Protein AF-A0A2U8PXZ1-F1 (afdb_monomer_lite)

Secondary structure (DSSP, 8-state):
----------HHHHHHHHHHHHHHHHHHHHHHHHHHSTT--HHHHHHHHHTT-TT-HHHHHHHHHHHHT----

Organism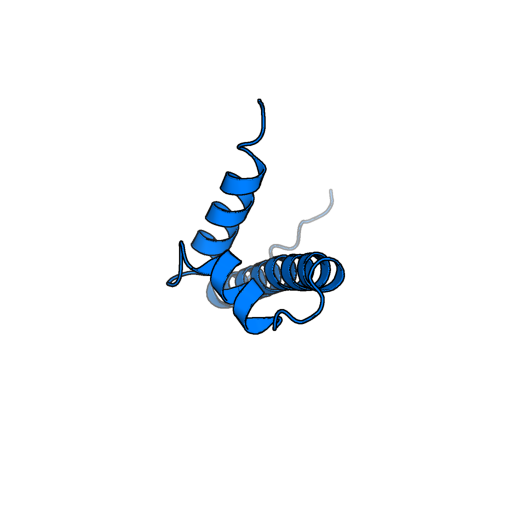: NCBI:txid1404768

Radius of gyration: 15.94 Å; chains: 1; bounding box: 49×30×32 Å

pLDDT: mean 80.87, std 17.07, range [34.53, 95.81]

Structure (mmCIF, N/CA/C/O backbone):
data_AF-A0A2U8PXZ1-F1
#
_entry.id   AF-A0A2U8PXZ1-F1
#
loop_
_atom_site.group_PDB
_atom_site.id
_atom_site.type_symbol
_atom_site.label_atom_id
_atom_site.label_alt_id
_atom_site.label_comp_id
_atom_site.label_asym_id
_atom_site.label_entity_id
_atom_site.label_seq_id
_atom_site.pdbx_PDB_ins_code
_atom_site.Cartn_x
_atom_site.Cartn_y
_atom_site.Cartn_z
_atom_site.occupancy
_atom_site.B_iso_or_equiv
_atom_site.auth_seq_id
_atom_site.auth_comp_id
_atom_site.auth_asym_id
_atom_site.auth_atom_id
_atom_site.pdbx_PDB_model_num
ATOM 1 N N . MET A 1 1 ? -35.882 8.279 3.671 1.00 34.53 1 MET A N 1
ATOM 2 C CA . MET A 1 1 ? -34.751 8.333 4.622 1.00 34.53 1 MET A CA 1
ATOM 3 C C . MET A 1 1 ? -34.040 6.993 4.566 1.00 34.53 1 MET A C 1
ATOM 5 O O . MET A 1 1 ? -34.620 6.006 4.992 1.00 34.53 1 MET A O 1
ATOM 9 N N . ALA A 1 2 ? -32.866 6.925 3.936 1.00 45.09 2 ALA A N 1
ATOM 10 C CA . ALA A 1 2 ? -32.111 5.680 3.833 1.00 45.09 2 ALA A CA 1
ATOM 11 C C . ALA A 1 2 ? -31.418 5.415 5.172 1.00 45.09 2 ALA A C 1
ATOM 13 O O . ALA A 1 2 ? -30.479 6.118 5.549 1.00 45.09 2 ALA A O 1
ATOM 14 N N . THR A 1 3 ? -31.928 4.436 5.911 1.00 47.00 3 THR A N 1
ATOM 15 C CA . THR A 1 3 ? -31.334 3.921 7.141 1.00 47.00 3 THR A CA 1
ATOM 16 C C . THR A 1 3 ? -29.958 3.376 6.786 1.00 47.00 3 THR A C 1
ATOM 18 O O . THR A 1 3 ? -29.829 2.304 6.197 1.00 47.00 3 THR A O 1
ATOM 21 N N . LYS A 1 4 ? -28.910 4.148 7.081 1.00 55.25 4 LYS A N 1
ATOM 22 C CA . LYS A 1 4 ? -27.531 3.680 6.990 1.00 55.25 4 LYS A CA 1
ATOM 23 C C . LYS A 1 4 ? -27.427 2.560 8.020 1.00 55.25 4 LYS A C 1
ATOM 25 O O . LYS A 1 4 ? -27.365 2.847 9.211 1.00 55.25 4 LYS A O 1
ATOM 30 N N . LEU A 1 5 ? -27.525 1.303 7.579 1.00 53.34 5 LEU A N 1
ATOM 31 C CA . LEU A 1 5 ? -27.250 0.140 8.417 1.00 53.34 5 LEU A CA 1
ATOM 32 C C . LEU A 1 5 ? -25.844 0.345 8.978 1.00 53.34 5 LEU A C 1
ATOM 34 O O . LEU A 1 5 ? -24.851 0.088 8.301 1.00 53.34 5 LEU A O 1
ATOM 38 N N . GLN A 1 6 ? -25.755 0.851 10.206 1.00 56.97 6 GLN A N 1
ATOM 39 C CA . GLN A 1 6 ? -24.563 0.703 11.017 1.00 56.97 6 GLN A CA 1
ATOM 40 C C . GLN A 1 6 ? -24.480 -0.791 11.297 1.00 56.97 6 GLN A C 1
ATOM 42 O O . GLN A 1 6 ? -25.019 -1.282 12.286 1.00 56.97 6 GLN A O 1
ATOM 47 N N . ARG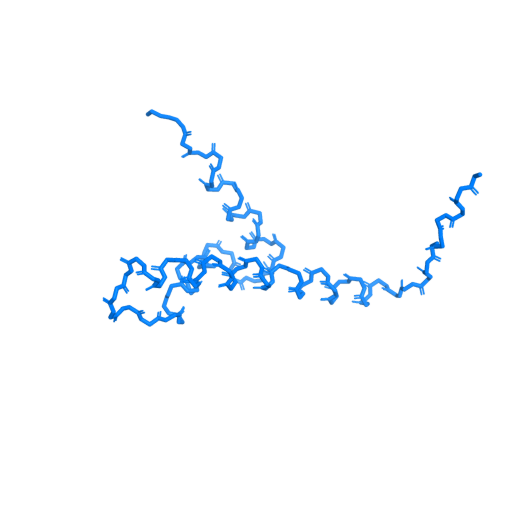 A 1 7 ? -23.875 -1.540 10.365 1.00 59.81 7 ARG A N 1
ATOM 48 C CA . ARG A 1 7 ? -23.401 -2.880 10.676 1.00 59.81 7 ARG A CA 1
ATOM 49 C C . ARG A 1 7 ? -22.555 -2.704 11.928 1.00 59.81 7 ARG A C 1
ATOM 51 O O . ARG A 1 7 ? -21.614 -1.911 11.927 1.00 59.81 7 ARG A O 1
ATOM 58 N N . VAL A 1 8 ? -22.921 -3.395 12.999 1.00 58.81 8 VAL A N 1
ATOM 59 C CA . VAL A 1 8 ? -22.083 -3.513 14.192 1.00 58.81 8 VAL A CA 1
ATOM 60 C C . VAL A 1 8 ? -20.927 -4.447 13.819 1.00 58.81 8 VAL A C 1
ATOM 62 O O . VAL A 1 8 ? -20.826 -5.566 14.300 1.00 58.81 8 VAL A O 1
ATOM 65 N N . THR A 1 9 ? -20.110 -4.035 12.851 1.00 67.62 9 THR A N 1
ATOM 66 C CA . THR A 1 9 ? -18.819 -4.653 12.553 1.00 67.62 9 THR A CA 1
ATOM 67 C C . THR A 1 9 ? -17.911 -4.330 13.718 1.00 67.62 9 THR A C 1
ATOM 69 O O . THR A 1 9 ? -17.873 -3.171 14.164 1.00 67.62 9 THR A O 1
ATOM 72 N N . ARG A 1 10 ? -17.199 -5.335 14.221 1.00 87.88 10 ARG A N 1
ATOM 73 C CA . ARG A 1 10 ? -16.268 -5.134 15.327 1.00 87.88 10 ARG A CA 1
ATOM 74 C C . ARG A 1 10 ? -15.196 -4.145 14.872 1.00 87.88 10 ARG A C 1
ATOM 76 O O . ARG A 1 10 ? -14.964 -3.950 13.675 1.00 87.88 10 ARG A O 1
ATOM 83 N N . ILE A 1 11 ? -14.583 -3.451 15.824 1.00 88.06 11 ILE A N 1
ATOM 84 C CA . ILE A 1 11 ? -13.544 -2.471 15.491 1.00 88.06 11 ILE A CA 1
ATOM 85 C C . ILE A 1 11 ? -12.387 -3.177 14.773 1.00 88.06 11 ILE A C 1
ATOM 87 O O . ILE A 1 11 ? -11.830 -2.622 13.833 1.00 88.06 11 ILE A O 1
ATOM 91 N N . GLU A 1 12 ? -12.096 -4.414 15.162 1.00 88.12 12 GLU A N 1
ATOM 92 C CA . GLU A 1 12 ? -11.116 -5.295 14.539 1.00 88.12 12 GLU A CA 1
ATOM 93 C C . GLU A 1 12 ? -11.418 -5.534 13.054 1.00 88.12 12 GLU A C 1
ATOM 95 O O . GLU A 1 12 ? -10.542 -5.292 12.227 1.00 88.12 12 GLU A O 1
ATOM 100 N N . ASP A 1 13 ? -12.660 -5.895 12.708 1.00 89.06 13 ASP A N 1
ATOM 101 C CA . ASP A 1 13 ? -13.076 -6.141 11.318 1.00 89.06 13 ASP A CA 1
ATOM 102 C C . ASP A 1 13 ? -12.896 -4.880 10.465 1.00 89.06 13 ASP A C 1
ATOM 104 O O . ASP A 1 13 ? -12.357 -4.915 9.363 1.00 89.06 13 ASP A O 1
ATOM 108 N N . ARG A 1 14 ? -13.278 -3.721 11.013 1.00 89.62 14 ARG A N 1
ATOM 109 C CA . ARG A 1 14 ? -13.120 -2.427 10.332 1.00 89.62 14 ARG A CA 1
ATOM 110 C C . ARG A 1 14 ? -11.653 -2.061 10.135 1.00 89.62 14 ARG A C 1
ATOM 112 O O . ARG A 1 14 ? -11.298 -1.454 9.129 1.00 89.62 14 ARG A O 1
ATOM 119 N N . ILE A 1 15 ? -10.802 -2.380 11.110 1.00 88.69 15 ILE A N 1
ATOM 120 C CA . ILE A 1 15 ? -9.355 -2.180 10.996 1.00 88.69 15 ILE A CA 1
ATOM 121 C C . ILE A 1 15 ? -8.790 -3.087 9.902 1.00 88.69 15 ILE A C 1
ATOM 123 O O . ILE A 1 15 ? -7.928 -2.644 9.148 1.00 88.69 15 ILE A O 1
ATOM 127 N N . GLU A 1 16 ? -9.249 -4.332 9.807 1.00 89.81 16 GLU A N 1
ATOM 128 C CA . GLU A 1 16 ? -8.816 -5.268 8.770 1.00 89.81 16 GLU A CA 1
ATOM 129 C C . GLU A 1 16 ? -9.262 -4.822 7.373 1.00 89.81 16 GLU A C 1
ATOM 131 O O . GLU A 1 16 ? -8.424 -4.745 6.475 1.00 89.81 16 GLU A O 1
ATOM 136 N N . GLU A 1 17 ? -10.523 -4.413 7.215 1.00 91.88 17 GLU A N 1
ATOM 137 C CA . GLU A 1 17 ? -11.049 -3.842 5.969 1.00 91.88 17 GLU A CA 1
ATOM 138 C C . GLU A 1 17 ? -10.230 -2.621 5.523 1.00 91.88 17 GLU A C 1
ATOM 140 O O . GLU A 1 17 ? -9.757 -2.569 4.389 1.00 91.88 17 GLU A O 1
ATOM 145 N N . LEU A 1 18 ? -9.975 -1.675 6.434 1.00 92.25 18 LEU A N 1
ATOM 146 C CA . LEU A 1 18 ? -9.164 -0.489 6.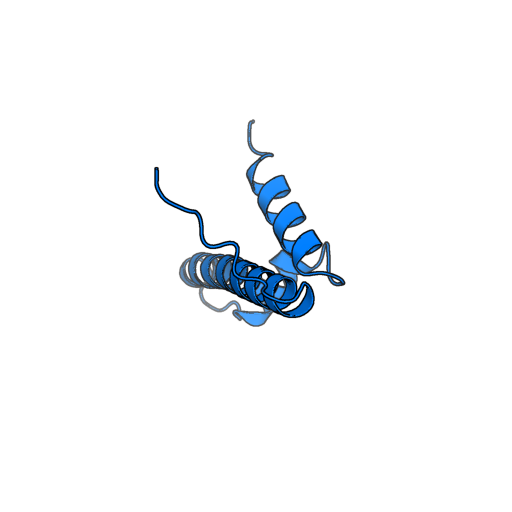137 1.00 92.25 18 LEU A CA 1
ATOM 147 C C . LEU A 1 18 ? -7.719 -0.843 5.771 1.00 92.25 18 LEU A C 1
ATOM 149 O O . LEU A 1 18 ? -7.115 -0.207 4.910 1.00 92.25 18 LEU A O 1
ATOM 153 N N . ARG A 1 19 ? -7.130 -1.850 6.423 1.00 91.38 19 ARG A N 1
ATOM 154 C CA . ARG A 1 19 ? -5.774 -2.315 6.098 1.00 91.38 19 ARG A CA 1
ATOM 155 C C . ARG A 1 19 ? -5.718 -2.936 4.706 1.00 91.38 19 ARG A C 1
ATOM 157 O O . ARG A 1 19 ? -4.763 -2.661 3.986 1.00 91.38 19 ARG A O 1
ATOM 164 N N . ALA A 1 20 ? -6.724 -3.723 4.336 1.00 93.12 20 ALA A N 1
ATOM 165 C CA . ALA A 1 20 ? -6.833 -4.309 3.006 1.00 93.12 20 ALA A CA 1
ATOM 166 C C . ALA A 1 20 ? -7.031 -3.233 1.926 1.00 93.12 20 ALA A C 1
ATOM 168 O O . ALA A 1 20 ? -6.404 -3.299 0.871 1.00 93.12 20 ALA A O 1
ATOM 169 N N . GLU A 1 21 ? -7.841 -2.209 2.207 1.00 94.75 21 GLU A N 1
ATOM 170 C CA . GLU A 1 21 ? -8.022 -1.063 1.312 1.00 94.75 21 GLU A CA 1
ATOM 171 C C . GLU A 1 21 ? -6.695 -0.326 1.068 1.00 94.75 21 GLU A C 1
ATOM 173 O O . GLU A 1 21 ? -6.322 -0.072 -0.078 1.00 94.75 21 GLU A O 1
ATOM 178 N N . ILE A 1 22 ? -5.933 -0.052 2.133 1.00 93.06 22 ILE A N 1
ATOM 179 C CA . ILE A 1 22 ? -4.612 0.583 2.031 1.00 93.06 22 ILE A CA 1
ATOM 180 C C . ILE A 1 22 ? -3.631 -0.277 1.225 1.00 93.06 22 ILE A C 1
ATOM 182 O O . ILE A 1 22 ? -2.927 0.260 0.368 1.00 93.06 22 ILE A O 1
ATOM 186 N N . ASP A 1 23 ? -3.582 -1.589 1.471 1.00 93.25 23 ASP A N 1
ATOM 187 C CA . ASP A 1 23 ? -2.721 -2.499 0.706 1.00 93.25 23 ASP A CA 1
ATOM 188 C C . ASP A 1 23 ? -3.077 -2.455 -0.788 1.00 93.25 23 ASP A C 1
ATOM 190 O O . ASP A 1 23 ? -2.186 -2.352 -1.630 1.00 93.25 23 ASP A O 1
ATOM 194 N N . GLY A 1 24 ? -4.370 -2.411 -1.127 1.00 94.62 24 GLY A N 1
ATOM 195 C CA . GLY A 1 24 ? -4.829 -2.250 -2.508 1.00 94.62 24 GLY A CA 1
ATOM 196 C C . GLY A 1 24 ? -4.341 -0.954 -3.167 1.00 94.62 24 GLY A C 1
ATOM 197 O O . GLY A 1 24 ? -3.915 -0.965 -4.324 1.00 94.62 24 GLY A O 1
ATOM 198 N N . ILE A 1 25 ? -4.341 0.161 -2.431 1.00 93.88 25 ILE A N 1
ATOM 199 C CA . ILE A 1 25 ? -3.831 1.455 -2.918 1.00 93.88 25 ILE A CA 1
ATOM 200 C C . ILE A 1 25 ? -2.320 1.386 -3.176 1.00 93.88 25 ILE A C 1
ATOM 202 O O . ILE A 1 25 ? -1.841 1.854 -4.216 1.00 93.88 25 ILE A O 1
ATOM 206 N N . ILE A 1 26 ? -1.564 0.790 -2.250 1.00 92.19 26 ILE A N 1
ATOM 207 C CA . ILE A 1 26 ? -0.113 0.606 -2.390 1.00 92.19 26 ILE A CA 1
ATOM 208 C C . ILE A 1 26 ? 0.184 -0.266 -3.612 1.00 92.19 26 ILE A C 1
ATOM 210 O O . ILE A 1 26 ? 1.041 0.079 -4.425 1.00 92.19 26 ILE A O 1
ATOM 214 N N . ASP A 1 27 ? -0.555 -1.354 -3.787 1.00 95.06 27 ASP A N 1
ATOM 215 C CA . ASP A 1 27 ? -0.342 -2.318 -4.863 1.00 95.06 27 ASP A CA 1
ATOM 216 C C . ASP A 1 27 ? -0.654 -1.728 -6.237 1.00 95.06 27 ASP A C 1
ATOM 218 O O . ASP A 1 27 ? 0.119 -1.911 -7.181 1.00 95.06 27 ASP A O 1
ATOM 222 N N . ALA A 1 28 ? -1.718 -0.929 -6.341 1.00 95.19 28 ALA A N 1
ATOM 223 C CA . ALA A 1 28 ? -2.016 -0.169 -7.550 1.00 95.19 28 ALA A CA 1
ATOM 224 C C . ALA A 1 28 ? -0.878 0.804 -7.907 1.00 95.19 28 ALA A C 1
ATOM 226 O O . ALA A 1 28 ? -0.495 0.926 -9.075 1.00 95.19 28 ALA A O 1
ATOM 227 N N . ARG A 1 29 ? -0.284 1.469 -6.906 1.00 92.75 29 ARG A N 1
ATOM 228 C CA . ARG A 1 29 ? 0.865 2.362 -7.115 1.00 92.75 29 ARG A CA 1
ATOM 229 C C . ARG A 1 29 ? 2.109 1.589 -7.559 1.00 92.75 29 ARG A C 1
ATOM 231 O O . ARG A 1 29 ? 2.802 2.045 -8.468 1.00 92.75 29 ARG A O 1
ATOM 238 N N . VAL A 1 30 ? 2.371 0.425 -6.963 1.00 95.38 30 VAL A N 1
ATOM 239 C CA . VAL A 1 30 ? 3.476 -0.465 -7.356 1.00 95.38 30 VAL A CA 1
ATOM 240 C C . VAL A 1 30 ? 3.319 -0.903 -8.807 1.00 95.38 30 VAL A C 1
ATOM 242 O O . VAL A 1 30 ? 4.276 -0.794 -9.568 1.00 95.38 30 VAL A O 1
ATOM 245 N N . ALA A 1 31 ? 2.124 -1.343 -9.210 1.00 94.94 31 ALA A N 1
ATOM 246 C CA . ALA A 1 31 ? 1.855 -1.778 -10.578 1.00 94.94 31 ALA A CA 1
ATOM 247 C C . ALA A 1 31 ? 2.119 -0.658 -11.595 1.00 94.94 31 ALA A C 1
ATOM 249 O O . ALA A 1 31 ? 2.783 -0.885 -12.608 1.00 94.94 31 ALA A O 1
ATOM 250 N N . ARG A 1 32 ? 1.674 0.568 -11.290 1.00 94.88 32 ARG A N 1
ATOM 251 C CA . ARG A 1 32 ? 1.913 1.734 -12.147 1.00 94.88 32 ARG A CA 1
ATOM 252 C C . ARG A 1 32 ? 3.405 2.027 -12.313 1.00 94.88 32 ARG A C 1
ATOM 254 O O . ARG A 1 32 ? 3.892 2.051 -13.437 1.00 94.88 32 ARG A O 1
ATOM 261 N N . ILE A 1 33 ? 4.149 2.157 -11.213 1.00 93.50 33 ILE A N 1
ATOM 262 C CA . ILE A 1 33 ? 5.596 2.440 -11.260 1.00 93.50 33 ILE A CA 1
ATOM 263 C C . ILE A 1 33 ? 6.360 1.296 -11.941 1.00 93.50 33 ILE A C 1
ATOM 265 O O . ILE A 1 33 ? 7.284 1.538 -12.713 1.00 93.50 33 ILE A O 1
ATOM 269 N N . SER A 1 34 ? 5.961 0.046 -11.696 1.00 95.50 34 SER A N 1
ATOM 270 C CA . SER A 1 34 ? 6.585 -1.122 -12.318 1.00 95.50 34 SER A CA 1
ATOM 271 C C . SER A 1 34 ? 6.432 -1.122 -13.838 1.00 95.50 34 SER A C 1
ATOM 273 O O . SER A 1 34 ? 7.338 -1.593 -14.520 1.00 95.50 34 SER A O 1
ATOM 275 N N . SER A 1 35 ? 5.323 -0.596 -14.374 1.00 93.88 35 SER A N 1
ATOM 276 C CA . SER A 1 35 ? 5.132 -0.460 -15.826 1.00 93.88 35 SER A CA 1
ATOM 277 C C . SER A 1 35 ? 6.067 0.579 -16.458 1.00 93.88 35 SER A C 1
ATOM 279 O O . SER A 1 35 ? 6.446 0.444 -17.617 1.00 93.88 35 SER A O 1
ATOM 281 N N . GLU A 1 36 ? 6.491 1.571 -15.673 1.00 93.94 36 GLU A N 1
ATOM 282 C CA . GLU A 1 3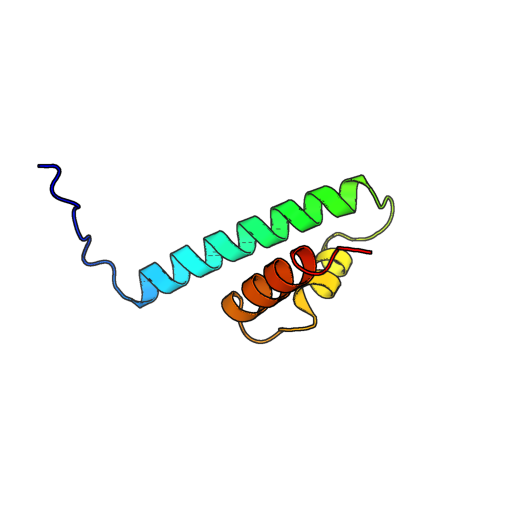6 ? 7.392 2.653 -16.084 1.00 93.94 36 GLU A CA 1
ATOM 283 C C . GLU A 1 36 ? 8.875 2.317 -15.819 1.00 93.94 36 GLU A C 1
ATOM 285 O O . GLU A 1 36 ? 9.765 2.982 -16.342 1.00 93.94 36 GLU A O 1
ATOM 290 N N . SER A 1 37 ? 9.153 1.282 -15.016 1.00 90.81 37 SER A N 1
ATOM 291 C CA . SER A 1 37 ? 10.493 0.923 -14.524 1.00 90.81 37 SER A CA 1
ATOM 292 C C . SER A 1 37 ? 10.858 -0.536 -14.846 1.00 90.81 37 SER A C 1
ATOM 294 O O . SER A 1 37 ? 10.925 -1.376 -13.938 1.00 90.81 37 SER A O 1
ATOM 296 N N . PRO A 1 38 ? 11.099 -0.883 -16.126 1.00 89.31 38 PRO A N 1
ATOM 297 C CA . PRO A 1 38 ? 11.425 -2.251 -16.515 1.00 89.31 38 PRO A CA 1
ATOM 298 C C . PRO A 1 38 ? 12.717 -2.729 -15.835 1.00 89.31 38 PRO A C 1
ATOM 300 O O . PRO A 1 38 ? 13.734 -2.040 -15.833 1.00 89.31 38 PRO A O 1
ATOM 303 N N . GLY A 1 39 ? 12.672 -3.930 -15.253 1.00 92.00 39 GLY A N 1
ATOM 304 C CA . GLY A 1 39 ? 13.806 -4.551 -14.557 1.00 92.00 39 GLY A CA 1
ATOM 305 C C . GLY A 1 39 ? 13.877 -4.284 -13.049 1.00 92.00 39 GLY A C 1
ATOM 306 O O . GLY A 1 39 ? 14.678 -4.925 -12.369 1.00 92.00 39 GLY A O 1
ATOM 307 N N . VAL A 1 40 ? 13.028 -3.412 -12.493 1.00 94.19 40 VAL A N 1
ATOM 308 C CA . VAL A 1 40 ? 12.948 -3.202 -11.038 1.00 94.19 40 VAL A CA 1
ATOM 309 C C . VAL A 1 40 ? 11.911 -4.153 -10.422 1.00 94.19 40 VAL A C 1
ATOM 311 O O . VAL A 1 40 ? 10.749 -4.133 -10.830 1.00 94.19 40 VAL A O 1
ATOM 314 N N . PRO A 1 41 ? 12.267 -4.974 -9.415 1.00 95.81 41 PRO A N 1
ATOM 315 C CA . PRO A 1 41 ? 11.305 -5.867 -8.776 1.00 95.81 41 PRO A CA 1
ATOM 316 C C . PRO A 1 41 ? 10.207 -5.108 -8.021 1.00 95.81 41 PRO A C 1
ATOM 318 O O . PRO A 1 41 ? 10.488 -4.196 -7.239 1.00 95.81 41 PRO A O 1
ATOM 321 N N . ALA A 1 42 ? 8.959 -5.564 -8.145 1.00 93.06 42 ALA A N 1
ATOM 322 C CA . ALA A 1 42 ? 7.805 -4.977 -7.457 1.00 93.06 42 ALA A CA 1
ATOM 323 C C . ALA A 1 42 ? 7.984 -4.883 -5.928 1.00 93.06 42 ALA A C 1
ATOM 325 O O . ALA A 1 42 ? 7.560 -3.911 -5.306 1.00 93.06 42 ALA A O 1
ATOM 326 N N . GLY A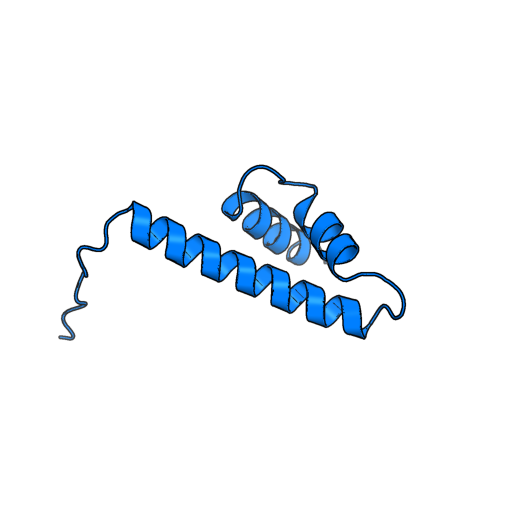 1 43 ? 8.664 -5.859 -5.312 1.00 92.25 43 GLY A N 1
ATOM 327 C CA . GLY A 1 43 ? 8.974 -5.833 -3.879 1.00 92.25 43 GLY A CA 1
ATOM 328 C C . GLY A 1 43 ? 9.891 -4.674 -3.475 1.00 92.25 43 GLY A C 1
ATOM 329 O O . GLY A 1 43 ? 9.691 -4.081 -2.418 1.00 92.25 43 GLY A O 1
ATOM 330 N N . VAL A 1 44 ? 10.844 -4.301 -4.335 1.00 94.38 44 VAL A N 1
ATOM 331 C CA . VAL A 1 44 ? 11.729 -3.146 -4.111 1.00 94.38 44 VAL A CA 1
ATOM 332 C C . VAL A 1 44 ? 10.932 -1.849 -4.218 1.00 94.38 44 VAL A C 1
ATOM 334 O O . VAL A 1 44 ? 11.054 -0.990 -3.349 1.00 94.38 44 VAL A O 1
ATOM 337 N N . ILE A 1 45 ? 10.064 -1.735 -5.227 1.00 93.94 45 ILE A N 1
ATOM 338 C CA . ILE A 1 45 ? 9.180 -0.575 -5.410 1.00 93.94 45 ILE A CA 1
ATOM 339 C C . ILE A 1 45 ? 8.269 -0.408 -4.189 1.00 93.94 45 ILE A C 1
ATOM 341 O O . ILE A 1 45 ? 8.209 0.679 -3.615 1.00 93.94 45 ILE A O 1
ATOM 345 N N . ARG A 1 46 ? 7.613 -1.489 -3.740 1.00 93.19 46 ARG A N 1
ATOM 346 C CA . ARG A 1 46 ? 6.767 -1.466 -2.538 1.00 93.19 46 ARG A CA 1
ATOM 347 C C . ARG A 1 46 ? 7.570 -1.020 -1.319 1.00 93.19 46 ARG A C 1
ATOM 349 O O . ARG A 1 46 ? 7.133 -0.122 -0.609 1.00 93.19 46 ARG A O 1
ATOM 356 N N . ASN A 1 47 ? 8.760 -1.587 -1.119 1.00 91.38 47 ASN A N 1
ATOM 357 C CA . ASN A 1 47 ? 9.619 -1.224 0.002 1.00 91.38 47 ASN A CA 1
ATOM 358 C C . ASN A 1 47 ? 9.981 0.267 -0.012 1.00 91.38 47 ASN A C 1
ATOM 360 O O . ASN A 1 47 ? 9.874 0.919 1.019 1.00 91.38 47 ASN A O 1
ATOM 364 N N . LEU A 1 48 ? 10.347 0.834 -1.165 1.00 89.62 48 LEU A N 1
ATOM 365 C CA . LEU A 1 48 ? 10.656 2.264 -1.286 1.00 89.62 48 LEU A CA 1
ATOM 366 C C . LEU A 1 48 ? 9.449 3.152 -0.955 1.00 89.62 48 LEU A C 1
ATOM 368 O O . LEU A 1 48 ? 9.607 4.164 -0.271 1.00 89.62 48 LEU A O 1
ATOM 372 N N . LEU A 1 49 ? 8.251 2.757 -1.393 1.00 89.31 49 LEU A N 1
ATOM 373 C CA . LEU A 1 49 ? 7.003 3.466 -1.098 1.00 89.31 49 LEU A CA 1
ATOM 374 C C . LEU A 1 49 ? 6.674 3.463 0.402 1.00 89.31 49 LEU A C 1
ATOM 376 O O . LEU A 1 49 ? 6.197 4.465 0.932 1.00 89.31 49 LEU A O 1
ATOM 380 N N . THR A 1 50 ? 6.950 2.363 1.101 1.00 88.06 50 THR A N 1
AT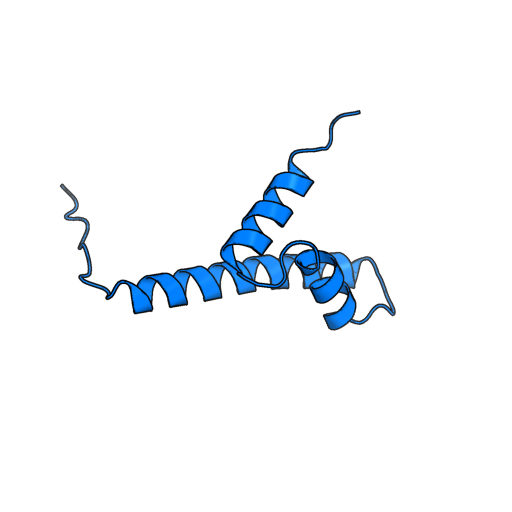OM 381 C CA . THR A 1 50 ? 6.551 2.182 2.505 1.00 88.06 50 THR A CA 1
ATOM 382 C C . THR A 1 50 ? 7.678 2.404 3.517 1.00 88.06 50 THR A C 1
ATOM 384 O O . THR A 1 50 ? 7.414 2.457 4.719 1.00 88.06 50 THR A O 1
ATOM 387 N N . ALA A 1 51 ? 8.928 2.568 3.070 1.00 84.56 51 ALA A N 1
ATOM 388 C CA . ALA A 1 51 ? 10.123 2.621 3.923 1.00 84.56 51 ALA A CA 1
ATOM 389 C C . ALA A 1 51 ? 10.083 3.721 4.993 1.00 84.56 51 ALA A C 1
ATOM 391 O O . ALA A 1 51 ? 10.677 3.572 6.057 1.00 84.56 51 ALA A O 1
ATOM 392 N N . ARG A 1 52 ? 9.379 4.829 4.732 1.00 73.62 52 ARG A N 1
ATOM 393 C CA . ARG A 1 52 ? 9.284 5.964 5.665 1.00 73.62 52 ARG A CA 1
ATOM 394 C C . ARG A 1 52 ? 8.314 5.725 6.828 1.00 73.62 52 ARG A C 1
ATOM 396 O O . ARG A 1 52 ? 8.327 6.495 7.781 1.00 73.62 52 ARG A O 1
ATOM 403 N N . ALA A 1 53 ? 7.490 4.679 6.765 1.00 74.38 53 ALA A N 1
ATOM 404 C CA . ALA A 1 53 ? 6.508 4.350 7.797 1.00 74.38 53 ALA A CA 1
ATOM 405 C C . ALA A 1 53 ? 6.320 2.823 7.936 1.00 74.38 53 ALA A C 1
ATOM 407 O O . ALA A 1 53 ? 5.234 2.294 7.705 1.00 74.38 53 ALA A O 1
ATOM 408 N N . PRO A 1 54 ? 7.356 2.065 8.326 1.00 70.75 54 PRO A N 1
ATOM 409 C CA . PRO A 1 54 ? 7.332 0.604 8.237 1.00 70.75 54 PRO A CA 1
ATOM 410 C C . PRO A 1 54 ? 6.340 -0.068 9.204 1.00 70.75 54 PRO A C 1
ATOM 412 O O . PRO A 1 54 ? 5.951 -1.210 8.982 1.00 70.75 54 PRO A O 1
ATOM 415 N N . SER A 1 55 ? 5.917 0.617 10.271 1.00 74.56 55 SER A N 1
ATOM 416 C CA . SER A 1 55 ? 5.222 0.002 11.409 1.00 74.56 55 SER A CA 1
ATOM 417 C C . SER A 1 55 ? 3.694 -0.053 11.304 1.00 74.56 55 SER A C 1
ATOM 419 O O . SER A 1 55 ? 3.075 -0.852 12.005 1.00 74.56 55 SER A O 1
ATOM 421 N N . CYS A 1 56 ? 3.053 0.765 10.462 1.00 84.62 56 CYS A N 1
ATOM 422 C CA . CYS A 1 56 ? 1.593 0.768 10.344 1.00 84.62 56 CYS A CA 1
ATOM 423 C C . CYS A 1 56 ? 1.125 1.188 8.948 1.00 84.62 56 CYS A C 1
ATOM 425 O O . CYS A 1 56 ? 1.502 2.250 8.458 1.00 84.62 56 CYS A O 1
ATOM 427 N N . ARG A 1 57 ? 0.218 0.401 8.354 1.00 83.75 57 ARG A N 1
ATOM 428 C CA . ARG A 1 57 ? -0.427 0.683 7.058 1.00 83.75 57 ARG A CA 1
ATOM 429 C C . ARG A 1 57 ? -1.051 2.079 7.000 1.00 83.75 57 ARG A C 1
ATOM 431 O O . ARG A 1 57 ? -0.857 2.794 6.026 1.00 83.75 57 ARG A O 1
ATOM 438 N N . CYS A 1 58 ? -1.702 2.525 8.075 1.00 87.00 58 CYS A N 1
ATOM 439 C CA . CYS A 1 58 ? -2.267 3.875 8.141 1.00 87.00 58 CYS A CA 1
ATOM 440 C C . CYS A 1 58 ? -1.187 4.958 7.987 1.00 87.00 58 CYS A C 1
ATOM 442 O O . CYS A 1 58 ? -1.382 5.929 7.262 1.00 87.00 58 CYS A O 1
ATOM 444 N N . ALA A 1 59 ? -0.029 4.776 8.628 1.00 84.19 59 ALA A N 1
ATOM 445 C CA . ALA A 1 59 ? 1.089 5.707 8.513 1.00 84.19 59 ALA A CA 1
ATOM 446 C C . ALA A 1 59 ? 1.726 5.667 7.111 1.00 84.19 59 ALA A C 1
ATOM 448 O O . ALA A 1 59 ? 2.109 6.714 6.594 1.00 84.19 59 ALA A O 1
ATOM 449 N N . GLN A 1 60 ? 1.780 4.494 6.469 1.00 86.12 60 GLN A N 1
ATOM 450 C CA . GLN A 1 60 ? 2.230 4.352 5.076 1.00 86.12 60 GLN A CA 1
ATOM 451 C C . GLN A 1 60 ? 1.319 5.117 4.121 1.00 86.12 60 GLN A C 1
ATOM 453 O O . GLN A 1 60 ? 1.805 5.918 3.328 1.00 86.12 60 GLN A O 1
ATOM 458 N N . TYR A 1 61 ? 0.004 4.934 4.243 1.00 85.38 61 TYR A N 1
ATOM 459 C CA . TYR A 1 61 ? -0.977 5.642 3.426 1.00 85.38 61 TYR A CA 1
ATOM 460 C C . TYR A 1 61 ? -0.880 7.165 3.583 1.00 85.38 61 TYR A C 1
ATOM 462 O O . TYR A 1 61 ? -0.836 7.888 2.588 1.00 85.38 61 TYR A O 1
ATOM 470 N N . ILE A 1 62 ? -0.782 7.661 4.821 1.00 86.31 62 ILE A N 1
ATOM 471 C CA . ILE A 1 62 ? -0.640 9.099 5.089 1.00 86.31 62 ILE A CA 1
ATOM 472 C C . ILE A 1 62 ? 0.661 9.642 4.487 1.00 86.31 62 ILE A C 1
ATOM 474 O O . ILE A 1 62 ? 0.645 10.702 3.864 1.00 86.31 62 ILE A O 1
ATOM 478 N N . ALA A 1 63 ? 1.779 8.925 4.635 1.00 84.44 63 ALA A N 1
ATOM 479 C CA . ALA A 1 63 ? 3.060 9.330 4.059 1.00 84.44 63 ALA A CA 1
ATOM 480 C C . ALA A 1 63 ? 3.021 9.362 2.522 1.00 84.44 63 ALA A C 1
ATOM 482 O O . ALA A 1 63 ? 3.584 10.276 1.919 1.00 84.44 63 ALA A O 1
ATOM 483 N N . LEU A 1 64 ? 2.326 8.404 1.899 1.00 84.06 64 LEU A N 1
ATOM 484 C CA . LEU A 1 64 ? 2.110 8.369 0.452 1.00 84.06 64 LEU A CA 1
ATOM 485 C C . LEU A 1 64 ? 1.295 9.578 -0.016 1.00 84.06 64 LEU A C 1
ATOM 487 O O . LEU A 1 64 ? 1.757 10.329 -0.871 1.00 84.06 64 LEU A O 1
ATOM 491 N N . CYS A 1 65 ? 0.147 9.833 0.614 1.00 82.69 65 CYS A N 1
ATOM 492 C CA . CYS A 1 65 ? -0.713 10.966 0.264 1.00 82.69 65 CYS A CA 1
ATOM 493 C C . CYS A 1 65 ? -0.034 12.323 0.515 1.00 82.69 65 CYS A C 1
ATOM 495 O O . CYS A 1 65 ? -0.187 13.254 -0.272 1.00 82.69 65 CYS A O 1
ATOM 497 N N . GLY A 1 66 ? 0.738 12.444 1.600 1.00 72.81 66 GLY A N 1
ATOM 498 C CA . GLY A 1 66 ? 1.489 13.659 1.922 1.00 72.81 66 GLY A CA 1
ATOM 499 C C . GLY A 1 66 ? 2.639 13.941 0.949 1.00 72.81 66 GLY A C 1
ATOM 500 O O . GLY A 1 66 ? 3.006 15.099 0.762 1.00 72.81 66 GLY A O 1
ATOM 501 N N . GLY A 1 67 ? 3.190 12.902 0.311 1.00 61.06 67 GLY A N 1
ATOM 502 C CA . GLY A 1 67 ? 4.196 13.030 -0.744 1.00 61.06 67 GLY A CA 1
ATOM 503 C C . GLY A 1 67 ? 3.618 13.517 -2.074 1.00 61.06 67 GLY A C 1
ATOM 504 O O . GLY A 1 67 ? 4.238 14.353 -2.722 1.00 61.06 67 GLY A O 1
ATOM 505 N N . ASP A 1 68 ? 2.416 13.062 -2.449 1.00 56.44 68 ASP A N 1
ATOM 506 C CA . ASP A 1 68 ? 1.725 13.530 -3.662 1.00 56.44 68 ASP A CA 1
ATOM 507 C C . ASP A 1 68 ? 1.229 14.998 -3.528 1.00 56.44 68 ASP A C 1
ATOM 509 O O . ASP A 1 68 ? 1.063 15.682 -4.534 1.00 56.44 68 ASP A O 1
ATOM 513 N N . ALA A 1 69 ? 1.043 15.523 -2.305 1.00 50.72 69 ALA A N 1
ATOM 514 C CA . ALA A 1 69 ? 0.643 16.918 -2.057 1.00 50.72 69 ALA A CA 1
ATOM 515 C C . ALA A 1 69 ? 1.800 17.940 -2.125 1.00 50.72 69 ALA A C 1
ATOM 517 O O . ALA A 1 69 ? 1.553 19.146 -2.168 1.00 50.72 69 ALA A O 1
ATOM 518 N N . LYS A 1 70 ? 3.063 17.488 -2.137 1.00 44.09 70 LYS A N 1
ATOM 519 C CA . LYS A 1 70 ? 4.246 18.355 -2.261 1.00 44.09 70 LYS A CA 1
ATOM 520 C C . LYS A 1 70 ? 4.844 18.273 -3.669 1.00 44.09 70 LYS A C 1
ATOM 522 O O . LYS A 1 70 ? 5.991 17.884 -3.851 1.00 44.09 70 LYS A O 1
ATOM 527 N N . ALA A 1 71 ? 4.046 18.670 -4.650 1.00 46.16 71 ALA A N 1
ATOM 528 C CA . ALA A 1 71 ? 4.530 19.281 -5.881 1.00 46.16 71 ALA A CA 1
ATOM 529 C C . ALA A 1 71 ? 3.661 20.523 -6.126 1.00 46.16 71 ALA A C 1
ATOM 531 O O . ALA A 1 71 ? 2.504 20.405 -6.532 1.00 46.16 71 ALA A O 1
ATOM 532 N N . PRO A 1 72 ? 4.168 21.702 -5.747 1.00 45.09 72 PRO A N 1
ATOM 533 C CA . PRO A 1 72 ? 4.430 22.674 -6.802 1.00 45.09 72 PRO A CA 1
ATOM 534 C C . PRO A 1 72 ? 5.807 23.345 -6.665 1.00 45.09 72 PRO A C 1
ATOM 536 O O . PRO A 1 72 ? 6.221 23.663 -5.552 1.00 45.09 72 PRO A O 1
ATOM 539 N N . ASP A 1 73 ? 6.420 23.525 -7.841 1.00 38.59 73 ASP A N 1
ATOM 540 C CA . ASP A 1 73 ? 7.572 24.363 -8.242 1.00 38.59 73 ASP A CA 1
ATOM 541 C C . ASP A 1 73 ? 8.857 24.320 -7.388 1.00 38.59 73 ASP A C 1
ATOM 543 O O . ASP A 1 73 ? 8.925 24.966 -6.316 1.00 38.59 73 ASP A O 1
#

Foldseek 3Di:
DDPPPPPPDDPVNVLVVVLVVLVVVLLVVLVVVCVVDPPDDSVVSSCVQQVVPVPDSVVSSVSNVVVVVPDDD

Sequence (73 aa):
MATKLQRVTRIEDRIEELRAEIDGIIDARVARISSESPGVPAGVIRNLLTARAPSCRCAQYIALCGGDAKAPD